Protein AF-A0A936B8Z2-F1 (afdb_monomer_lite)

Structure (mmCIF, N/CA/C/O backbone):
data_AF-A0A936B8Z2-F1
#
_entry.id   AF-A0A936B8Z2-F1
#
loop_
_atom_site.group_PDB
_atom_site.id
_atom_site.type_symbol
_atom_site.label_atom_id
_atom_site.label_alt_id
_a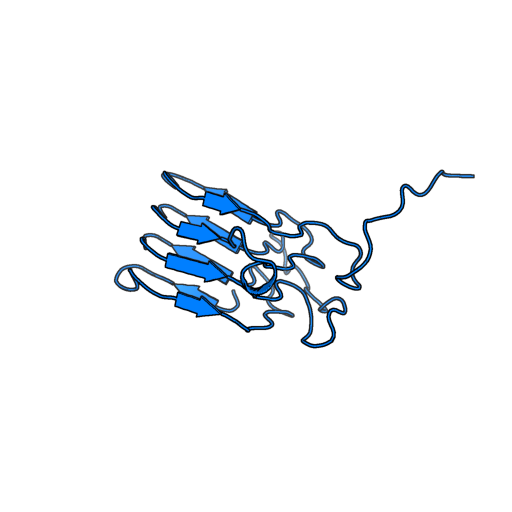tom_site.label_comp_id
_atom_site.label_asym_id
_atom_site.label_entity_id
_atom_site.label_seq_id
_atom_site.pdbx_PDB_ins_code
_atom_site.Cartn_x
_atom_site.Cartn_y
_atom_site.Cartn_z
_atom_site.occupancy
_atom_site.B_iso_or_equiv
_atom_site.auth_seq_id
_atom_site.auth_comp_id
_atom_site.auth_asym_id
_atom_site.auth_atom_id
_atom_site.pdbx_PDB_model_num
ATOM 1 N N . MET A 1 1 ? -1.654 1.719 -12.607 1.00 78.62 1 MET A N 1
ATOM 2 C CA . MET A 1 1 ? -1.821 1.427 -11.169 1.00 78.62 1 MET A CA 1
ATOM 3 C C . MET A 1 1 ? -2.762 0.234 -11.057 1.00 78.62 1 MET A C 1
ATOM 5 O O . MET A 1 1 ? -3.452 -0.016 -12.038 1.00 78.62 1 MET A O 1
ATOM 9 N N . GLY A 1 2 ? -2.755 -0.499 -9.945 1.00 89.44 2 GLY A N 1
ATOM 10 C CA . GLY A 1 2 ? -3.730 -1.553 -9.658 1.00 89.44 2 GLY A CA 1
ATOM 11 C C . GLY A 1 2 ? -5.001 -0.976 -9.065 1.00 89.44 2 GLY A C 1
ATOM 12 O O . GLY A 1 2 ? -5.883 -0.544 -9.801 1.00 89.44 2 GLY A O 1
ATOM 13 N N . LEU A 1 3 ? -5.060 -0.907 -7.736 1.00 93.94 3 LEU A N 1
ATOM 14 C CA . LEU A 1 3 ? -6.169 -0.292 -7.014 1.00 93.94 3 LEU A CA 1
ATOM 15 C C . LEU A 1 3 ? -5.830 1.159 -6.636 1.00 93.94 3 LEU A C 1
ATOM 17 O O . LEU A 1 3 ? -4.796 1.432 -6.022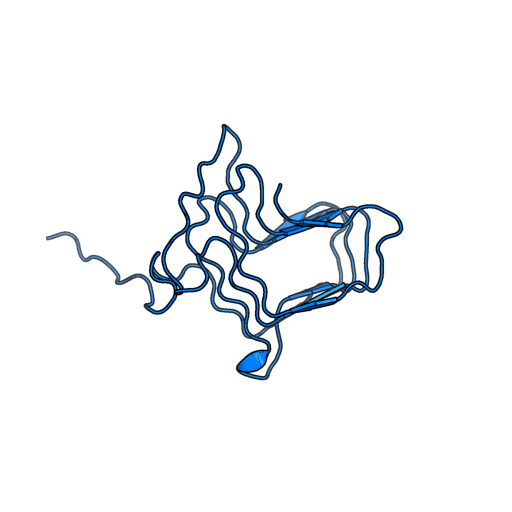 1.00 93.94 3 LEU A O 1
ATOM 21 N N . HIS A 1 4 ? -6.688 2.098 -7.035 1.00 94.50 4 HIS A N 1
ATOM 22 C CA . HIS A 1 4 ? -6.449 3.534 -6.900 1.00 94.50 4 HIS A CA 1
ATOM 23 C C . HIS A 1 4 ? -7.603 4.233 -6.179 1.00 94.50 4 HIS A C 1
ATOM 25 O O . HIS A 1 4 ? -8.724 4.269 -6.679 1.00 94.50 4 HIS A O 1
ATOM 31 N N . PHE A 1 5 ? -7.293 4.806 -5.020 1.00 96.75 5 PHE A N 1
ATOM 32 C CA . PHE A 1 5 ? -8.174 5.642 -4.217 1.00 96.75 5 PHE A CA 1
ATOM 33 C C . PHE A 1 5 ? -7.868 7.107 -4.530 1.00 96.75 5 PHE A C 1
ATOM 35 O O . PHE A 1 5 ? -6.761 7.578 -4.276 1.00 96.75 5 PHE A O 1
ATOM 42 N N . ALA A 1 6 ? -8.830 7.796 -5.141 1.00 96.19 6 ALA A N 1
ATOM 43 C CA . ALA A 1 6 ? -8.749 9.218 -5.473 1.00 96.19 6 ALA A CA 1
ATOM 44 C C . ALA A 1 6 ? -9.564 10.064 -4.479 1.00 96.19 6 ALA A C 1
ATOM 46 O O . ALA A 1 6 ? -10.222 9.528 -3.581 1.00 96.19 6 ALA A O 1
ATOM 47 N N . SER A 1 7 ? -9.564 11.386 -4.660 1.00 96.25 7 SER A N 1
ATOM 48 C CA . SER A 1 7 ? -10.394 12.301 -3.868 1.00 96.25 7 SER A CA 1
ATOM 49 C C . SER A 1 7 ? -11.847 11.812 -3.750 1.00 96.25 7 SER A C 1
ATOM 51 O O . SER A 1 7 ? -12.434 11.314 -4.710 1.00 96.25 7 SER A O 1
ATOM 53 N N . GLY A 1 8 ? -12.410 11.916 -2.543 1.00 95.25 8 GLY A N 1
ATOM 54 C CA . GLY A 1 8 ? -13.760 11.438 -2.223 1.00 95.25 8 GLY A CA 1
ATOM 55 C C . GLY A 1 8 ? -13.855 9.964 -1.809 1.00 95.25 8 GLY A C 1
ATOM 56 O O . GLY A 1 8 ? -14.920 9.538 -1.381 1.00 95.25 8 GLY A O 1
ATOM 57 N N . SER A 1 9 ? -12.763 9.192 -1.854 1.00 97.50 9 SER A N 1
ATOM 58 C CA . SER A 1 9 ? -12.764 7.764 -1.476 1.00 97.50 9 SER A CA 1
ATOM 59 C C . SER A 1 9 ? -12.386 7.471 -0.011 1.00 97.50 9 SER A C 1
ATOM 61 O O . SER A 1 9 ? -12.104 6.324 0.349 1.00 97.50 9 SER A O 1
ATOM 63 N N . ASN A 1 10 ? -12.374 8.502 0.840 1.00 97.75 10 ASN A N 1
ATOM 64 C CA . ASN A 1 10 ? -11.975 8.434 2.251 1.00 97.75 10 ASN A CA 1
ATOM 65 C C . ASN A 1 10 ? -12.677 7.304 3.023 1.00 97.75 10 ASN A C 1
ATOM 67 O O . ASN A 1 10 ? -13.829 6.979 2.750 1.00 97.75 10 ASN A O 1
ATOM 71 N N . GLY A 1 11 ? -12.011 6.741 4.033 1.00 97.56 11 GLY A N 1
ATOM 72 C CA . GLY A 1 11 ? -12.626 5.711 4.886 1.00 97.56 11 GLY A CA 1
ATOM 73 C C . GLY A 1 11 ? -12.624 4.299 4.290 1.00 97.56 11 GLY A C 1
ATOM 74 O O . GLY A 1 11 ? -13.198 3.386 4.880 1.00 97.56 11 GLY A O 1
ATOM 75 N N . SER A 1 12 ? -11.997 4.093 3.127 1.00 97.88 12 SER A N 1
ATOM 76 C CA . SER A 1 12 ? -11.964 2.772 2.485 1.00 97.88 12 SER A CA 1
ATOM 77 C C . SER A 1 12 ? -11.080 1.769 3.235 1.00 97.88 12 SER A C 1
ATOM 79 O O . SER A 1 12 ? -9.987 2.106 3.699 1.00 97.88 12 SER A O 1
ATOM 81 N N . VAL A 1 13 ? -11.521 0.510 3.274 1.00 97.56 13 VAL A N 1
ATOM 82 C CA . VAL A 1 13 ? -10.802 -0.614 3.888 1.00 97.56 13 VAL A CA 1
ATOM 83 C C . VAL A 1 13 ? -10.479 -1.661 2.827 1.00 97.56 13 VAL A C 1
ATOM 85 O O . VAL A 1 13 ? -11.364 -2.125 2.115 1.00 97.56 13 VAL A O 1
ATOM 88 N N . VAL A 1 14 ? -9.210 -2.057 2.746 1.00 97.25 14 VAL A N 1
ATOM 89 C CA . VAL A 1 14 ? -8.714 -3.085 1.828 1.00 97.25 14 VAL A CA 1
ATOM 90 C C . VAL A 1 14 ? -8.070 -4.202 2.632 1.00 97.25 14 VAL A C 1
ATOM 92 O O . VAL A 1 14 ? -7.082 -3.973 3.340 1.00 97.25 14 VAL A O 1
ATOM 95 N N . ARG A 1 15 ? -8.626 -5.411 2.510 1.00 96.25 15 ARG A N 1
ATOM 96 C CA . ARG A 1 15 ? -8.103 -6.616 3.154 1.00 96.25 15 ARG A CA 1
ATOM 97 C C . ARG A 1 15 ? -8.166 -7.838 2.255 1.00 96.25 15 ARG A C 1
ATOM 99 O O . ARG A 1 15 ? -9.098 -7.972 1.467 1.00 96.25 15 ARG A O 1
ATOM 106 N N . GLY A 1 16 ? -7.206 -8.745 2.434 1.00 93.06 16 GLY A N 1
ATOM 107 C CA . GLY A 1 16 ? -7.210 -10.072 1.817 1.00 93.06 16 GLY A CA 1
ATOM 108 C C . GLY A 1 16 ? -6.992 -10.080 0.304 1.00 93.06 16 GLY A C 1
ATOM 109 O O . GLY A 1 16 ? -7.270 -11.092 -0.335 1.00 93.06 16 GLY A O 1
ATOM 110 N N . LEU A 1 17 ? -6.526 -8.978 -0.290 1.00 93.62 17 LEU A N 1
ATOM 111 C CA . LEU A 1 17 ? -6.285 -8.907 -1.730 1.00 93.62 17 LEU A CA 1
ATOM 112 C C . LEU A 1 17 ? -4.841 -9.266 -2.077 1.00 93.62 17 LEU A C 1
ATOM 114 O O . LEU A 1 17 ? -3.908 -8.909 -1.358 1.00 93.62 17 LEU A O 1
ATOM 118 N N . ALA A 1 18 ? -4.662 -9.901 -3.235 1.00 91.38 18 ALA A N 1
ATOM 119 C CA . ALA A 1 18 ? -3.370 -10.042 -3.893 1.00 91.38 18 ALA A CA 1
ATOM 120 C C . ALA A 1 18 ? -3.319 -9.122 -5.119 1.00 91.38 18 ALA A C 1
ATOM 122 O O . ALA A 1 18 ? -4.051 -9.319 -6.089 1.00 91.38 18 ALA A O 1
ATOM 123 N N . LEU A 1 19 ? -2.472 -8.097 -5.063 1.00 91.06 19 LEU A N 1
ATOM 124 C CA . LEU A 1 19 ? -2.299 -7.094 -6.108 1.00 91.06 19 LEU A CA 1
ATOM 125 C C . LEU A 1 19 ? -0.917 -7.264 -6.730 1.00 91.06 19 LEU A C 1
ATOM 127 O O . LEU A 1 19 ? 0.095 -6.968 -6.100 1.00 91.06 19 LEU A O 1
ATOM 131 N N . SER A 1 20 ? -0.874 -7.736 -7.969 1.00 88.38 20 SER A N 1
ATOM 132 C CA . SER A 1 20 ? 0.357 -7.922 -8.738 1.00 88.38 20 SER A CA 1
ATOM 133 C C . SER A 1 20 ? 0.133 -7.624 -10.219 1.00 88.38 20 SER A C 1
ATOM 135 O O . SER A 1 20 ? -0.998 -7.498 -10.681 1.00 88.38 20 SER A O 1
ATOM 137 N N . ASN A 1 21 ? 1.228 -7.536 -10.976 1.00 85.69 21 ASN A N 1
ATOM 138 C CA . ASN A 1 21 ? 1.263 -7.318 -12.426 1.00 85.69 21 ASN A CA 1
ATOM 139 C C . ASN A 1 21 ? 0.792 -5.928 -12.886 1.00 85.69 21 ASN A C 1
ATOM 141 O O . ASN A 1 21 ? 0.466 -5.730 -14.056 1.00 85.69 21 ASN A O 1
ATOM 145 N N . PHE A 1 22 ? 0.804 -4.932 -11.999 1.00 84.69 22 PHE A N 1
ATOM 146 C CA . PHE A 1 22 ? 0.545 -3.537 -12.362 1.00 84.69 22 PHE A CA 1
ATOM 147 C C . PHE A 1 22 ? 1.850 -2.786 -12.638 1.00 84.69 22 PHE A C 1
ATOM 149 O O . PHE A 1 22 ? 2.850 -3.055 -11.992 1.00 84.69 22 PHE A O 1
ATOM 156 N N . GLY A 1 23 ? 1.865 -1.836 -13.585 1.00 75.25 23 GLY A N 1
ATOM 157 C CA . GLY A 1 23 ? 3.121 -1.259 -14.105 1.00 75.25 23 GLY A CA 1
ATOM 158 C C . GLY A 1 23 ? 3.645 0.050 -13.489 1.00 75.25 23 GLY A C 1
ATOM 159 O O . GLY A 1 23 ? 4.754 0.452 -13.821 1.00 75.25 23 GLY A O 1
ATOM 160 N N . ARG A 1 24 ? 2.876 0.723 -12.619 1.00 72.62 24 ARG A N 1
ATOM 161 C CA . ARG A 1 24 ? 3.291 1.968 -11.912 1.00 72.62 24 ARG A CA 1
ATOM 162 C C . ARG A 1 24 ? 3.151 1.878 -10.386 1.00 72.62 24 ARG A C 1
ATOM 164 O O . ARG A 1 24 ? 3.893 2.518 -9.660 1.00 72.62 24 ARG A O 1
ATOM 171 N N . GLY A 1 25 ? 2.203 1.083 -9.900 1.00 81.25 25 GLY A N 1
ATOM 172 C CA . GLY A 1 25 ? 1.941 0.909 -8.476 1.00 81.25 25 GLY A CA 1
ATOM 173 C C . GLY A 1 25 ? 0.817 -0.093 -8.265 1.00 81.25 25 GLY A C 1
ATOM 174 O O . GLY A 1 25 ? -0.089 -0.161 -9.104 1.00 81.25 25 GLY A O 1
ATOM 175 N N . GLN A 1 26 ? 0.894 -0.888 -7.202 1.00 89.81 26 GLN A N 1
ATOM 176 C CA . GLN A 1 26 ? -0.075 -1.956 -6.936 1.00 89.81 26 GLN A CA 1
ATOM 177 C C . GLN A 1 26 ? -1.316 -1.399 -6.223 1.00 89.81 26 GLN A C 1
ATOM 179 O O . GLN A 1 26 ? -2.440 -1.644 -6.659 1.00 89.81 26 GLN A O 1
ATOM 184 N N . LEU A 1 27 ? -1.100 -0.578 -5.191 1.00 94.62 27 LEU A N 1
ATOM 185 C CA . LEU A 1 27 ? -2.129 0.077 -4.382 1.00 94.62 27 LEU A CA 1
ATOM 186 C C . LEU A 1 27 ? -1.776 1.557 -4.184 1.00 94.62 27 LEU A C 1
ATOM 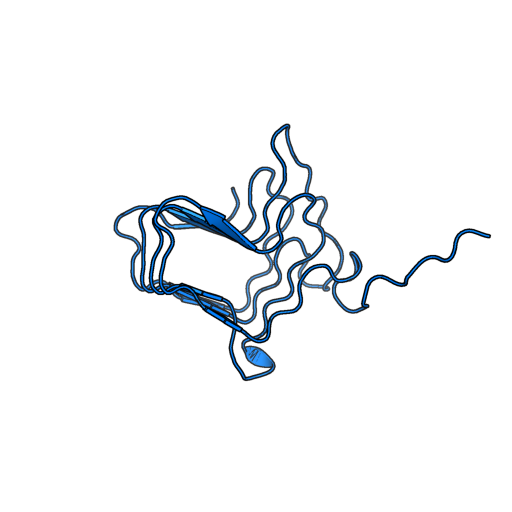188 O O . LEU A 1 27 ? -0.612 1.889 -3.961 1.00 94.62 27 LEU A O 1
ATOM 192 N N . SER A 1 28 ? -2.750 2.463 -4.262 1.00 95.06 28 SER A N 1
ATOM 193 C CA . SER A 1 28 ? -2.483 3.893 -4.054 1.00 95.06 28 SER A CA 1
ATOM 194 C C . SER A 1 28 ? -3.640 4.654 -3.423 1.00 95.06 28 SER A C 1
ATOM 196 O O . SER A 1 28 ? -4.788 4.378 -3.756 1.00 95.06 28 SER A O 1
ATOM 198 N N . ALA A 1 29 ? -3.308 5.637 -2.585 1.00 97.00 29 ALA A N 1
ATOM 199 C CA . ALA A 1 29 ? -4.211 6.665 -2.075 1.00 97.00 29 ALA A CA 1
ATOM 200 C C . ALA A 1 29 ? -3.680 8.049 -2.463 1.00 97.00 29 ALA A C 1
ATOM 202 O O . ALA A 1 29 ? -2.518 8.372 -2.201 1.00 97.00 29 ALA A O 1
ATOM 203 N N . VAL A 1 30 ? -4.517 8.837 -3.132 1.00 96.50 30 VAL A N 1
ATOM 204 C CA . VAL A 1 30 ? -4.169 10.130 -3.721 1.00 96.50 30 VAL A CA 1
ATOM 205 C C . VAL A 1 30 ? -5.231 11.145 -3.327 1.00 96.50 30 VAL A C 1
ATOM 207 O O . VAL A 1 30 ? -6.379 11.042 -3.757 1.00 96.50 30 VAL A O 1
ATOM 210 N N . GLN A 1 31 ? -4.833 12.130 -2.517 1.00 97.44 31 GLN A N 1
ATOM 211 C CA . GLN A 1 31 ? -5.732 13.145 -1.952 1.00 97.44 31 GLN A CA 1
ATOM 212 C C . GLN A 1 31 ? -6.940 12.521 -1.230 1.00 97.44 31 GLN A C 1
ATOM 214 O O . GLN A 1 31 ? -8.061 13.033 -1.285 1.00 97.44 31 GLN A O 1
ATOM 219 N N . SER A 1 32 ? -6.704 11.379 -0.583 1.00 97.81 32 SER A N 1
ATOM 220 C CA . SER A 1 32 ? -7.703 10.599 0.135 1.00 97.81 32 SER A CA 1
ATOM 221 C C . SER A 1 32 ? -7.111 10.050 1.433 1.00 97.81 32 SER A C 1
ATOM 223 O O . SER A 1 32 ? -5.931 9.702 1.501 1.00 97.81 32 SER A O 1
ATOM 225 N N . SER A 1 33 ? -7.926 10.007 2.481 1.00 97.31 33 SER A N 1
ATOM 226 C CA . SER A 1 33 ? -7.477 9.829 3.863 1.00 97.31 33 SER A CA 1
ATOM 227 C C . SER A 1 33 ? -8.330 8.816 4.627 1.00 97.31 33 SER A C 1
ATOM 229 O O . SER A 1 33 ? -9.415 8.422 4.193 1.00 97.31 33 SER A O 1
ATOM 231 N N . ASN A 1 34 ? -7.862 8.435 5.817 1.00 98.19 34 ASN A N 1
ATOM 232 C CA . ASN A 1 34 ? -8.547 7.519 6.738 1.00 98.19 34 ASN A CA 1
ATOM 233 C C . ASN A 1 34 ? -8.737 6.111 6.150 1.00 98.19 34 ASN A C 1
ATOM 235 O O . ASN A 1 34 ? -9.794 5.500 6.297 1.00 98.19 34 ASN A O 1
ATOM 239 N N . HIS A 1 35 ? -7.730 5.609 5.438 1.00 98.25 35 HIS A N 1
ATOM 240 C CA . HIS A 1 35 ? -7.772 4.279 4.837 1.00 98.25 35 HIS A CA 1
ATOM 241 C C . HIS A 1 35 ? -7.145 3.220 5.741 1.00 98.25 35 HIS A C 1
ATOM 243 O O . HIS A 1 35 ? -6.201 3.497 6.480 1.00 98.25 35 HIS A O 1
ATOM 249 N N . ILE A 1 36 ? -7.612 1.978 5.614 1.00 98.25 36 ILE A N 1
ATOM 250 C CA . ILE A 1 36 ? -6.966 0.814 6.231 1.00 98.25 36 ILE A CA 1
ATOM 251 C C . ILE A 1 36 ? -6.587 -0.173 5.135 1.00 98.25 36 ILE A C 1
ATOM 253 O O . ILE A 1 36 ? -7.456 -0.739 4.477 1.00 98.25 36 ILE A O 1
ATOM 257 N N . PHE A 1 37 ? -5.293 -0.413 4.970 1.00 98.06 37 PHE A N 1
ATOM 258 C CA . PHE A 1 37 ? -4.731 -1.407 4.064 1.00 98.06 37 PHE A CA 1
ATOM 259 C C . PHE A 1 37 ? -4.061 -2.494 4.908 1.00 98.06 37 PHE A C 1
ATOM 261 O O . PHE A 1 37 ? -2.946 -2.301 5.384 1.00 98.06 37 PHE A O 1
ATOM 268 N N . ALA A 1 38 ? -4.728 -3.624 5.140 1.00 97.75 38 ALA A N 1
ATOM 269 C CA . ALA A 1 38 ? -4.251 -4.665 6.058 1.00 97.75 38 ALA A CA 1
ATOM 270 C C . ALA A 1 38 ? -4.430 -6.075 5.482 1.00 97.75 38 ALA A C 1
ATOM 272 O O . ALA A 1 38 ? -5.424 -6.348 4.826 1.00 97.75 38 ALA A O 1
ATOM 273 N N . GLY A 1 39 ? -3.498 -6.988 5.746 1.00 95.56 39 GLY A N 1
ATOM 274 C CA . GLY A 1 39 ? -3.623 -8.390 5.333 1.00 95.56 39 GLY A CA 1
ATOM 275 C C . GLY A 1 39 ? -3.618 -8.600 3.815 1.00 95.56 39 GLY A C 1
ATOM 276 O O . GLY A 1 39 ? -4.331 -9.468 3.317 1.00 95.56 39 GLY A O 1
ATOM 277 N N . ASN A 1 40 ? -2.890 -7.769 3.063 1.00 94.94 40 ASN A N 1
ATOM 278 C CA . ASN A 1 40 ? -2.804 -7.852 1.604 1.00 94.94 40 ASN A CA 1
ATOM 279 C C . ASN A 1 40 ? -1.430 -8.344 1.132 1.00 94.94 40 ASN A C 1
ATOM 281 O O . ASN A 1 40 ? -0.402 -8.092 1.762 1.00 94.94 40 ASN A O 1
ATOM 285 N N . TYR A 1 41 ? -1.416 -8.970 -0.040 1.00 92.50 41 TYR A N 1
ATOM 286 C CA . TYR A 1 41 ? -0.221 -9.339 -0.789 1.00 92.50 41 TYR A CA 1
ATOM 287 C C . TYR A 1 41 ? 0.003 -8.309 -1.895 1.00 92.50 41 TYR A C 1
ATOM 289 O O . TYR A 1 41 ? -0.815 -8.159 -2.799 1.00 92.50 41 TYR A O 1
ATOM 297 N N . ILE A 1 42 ? 1.101 -7.565 -1.819 1.00 92.06 42 ILE A N 1
ATOM 298 C CA . ILE A 1 42 ? 1.395 -6.431 -2.693 1.00 92.06 42 ILE A CA 1
ATOM 299 C C . ILE A 1 42 ? 2.651 -6.740 -3.506 1.00 92.06 42 ILE A C 1
ATOM 301 O O . ILE A 1 42 ? 3.720 -6.980 -2.950 1.00 92.06 42 ILE A O 1
ATOM 305 N N . GLY A 1 43 ? 2.505 -6.739 -4.829 1.00 88.62 43 GLY A N 1
ATOM 306 C CA . GLY A 1 43 ? 3.508 -7.198 -5.790 1.00 88.62 43 GLY A CA 1
ATOM 307 C C . GLY A 1 43 ? 3.666 -8.725 -5.830 1.00 88.62 43 GLY A C 1
ATOM 308 O O . GLY A 1 43 ? 4.552 -9.245 -6.509 1.00 88.62 43 GLY A O 1
ATOM 309 N N . LEU A 1 44 ? 2.772 -9.458 -5.169 1.00 85.12 44 LEU A N 1
ATOM 310 C CA . LEU A 1 44 ? 2.780 -10.914 -5.096 1.00 85.12 44 LEU A CA 1
ATOM 311 C C . LEU A 1 44 ? 1.479 -11.501 -5.653 1.00 85.12 44 LEU A C 1
ATOM 313 O O . LEU A 1 44 ? 0.423 -10.861 -5.662 1.00 85.12 44 LEU A O 1
ATOM 317 N N . ARG A 1 45 ? 1.570 -12.731 -6.145 1.00 81.44 45 ARG A N 1
ATOM 318 C CA . ARG A 1 45 ? 0.433 -13.579 -6.506 1.00 81.44 45 ARG A CA 1
ATOM 319 C C . ARG A 1 45 ? -0.195 -14.165 -5.225 1.00 81.44 45 ARG A C 1
ATOM 321 O O . ARG A 1 45 ? 0.434 -14.115 -4.168 1.00 81.44 45 ARG A O 1
ATOM 328 N N . PRO A 1 46 ? -1.423 -14.720 -5.285 1.00 79.00 46 PRO A N 1
ATOM 329 C CA . PRO A 1 46 ? -2.093 -15.295 -4.109 1.00 79.00 46 PRO A CA 1
ATOM 330 C C . PRO A 1 46 ? -1.327 -16.432 -3.415 1.00 79.00 46 PRO A C 1
ATOM 332 O O . PRO A 1 46 ? -1.531 -16.671 -2.232 1.00 79.00 46 PRO A O 1
ATOM 335 N N . ASP A 1 47 ? -0.446 -17.123 -4.138 1.00 77.38 47 ASP A N 1
ATOM 336 C CA . ASP A 1 47 ? 0.453 -18.160 -3.615 1.00 77.38 47 ASP A CA 1
ATOM 337 C C . ASP A 1 47 ? 1.702 -17.585 -2.913 1.00 77.38 47 ASP A C 1
ATOM 339 O O . ASP A 1 47 ? 2.572 -18.334 -2.474 1.00 77.38 47 ASP A O 1
ATOM 343 N N . GLY A 1 48 ? 1.808 -16.256 -2.809 1.00 68.62 48 GLY A N 1
ATOM 344 C CA . GLY A 1 48 ? 2.954 -15.553 -2.242 1.00 68.62 48 GLY A CA 1
ATOM 345 C C . GLY A 1 48 ? 4.129 -15.399 -3.206 1.00 68.62 48 GLY A C 1
ATOM 346 O O . GLY A 1 48 ? 5.079 -14.695 -2.874 1.00 68.62 48 GLY A O 1
ATOM 347 N N . LEU A 1 49 ? 4.077 -15.983 -4.408 1.00 73.00 49 LEU A N 1
ATOM 348 C CA . LEU A 1 49 ? 5.155 -15.878 -5.386 1.00 73.00 49 LEU A CA 1
ATOM 349 C C . LEU A 1 49 ? 5.154 -14.526 -6.096 1.00 73.00 49 LEU A C 1
ATOM 351 O O . LEU A 1 49 ? 4.134 -13.848 -6.233 1.00 73.00 49 LEU A O 1
ATOM 355 N N . GLY A 1 50 ? 6.329 -14.141 -6.585 1.00 68.88 50 GLY A N 1
ATOM 356 C CA . GLY A 1 50 ? 6.555 -12.855 -7.223 1.00 68.88 50 GLY A CA 1
ATOM 357 C C . GLY A 1 50 ? 5.629 -12.673 -8.415 1.00 68.88 50 GLY A C 1
ATOM 358 O O . GLY A 1 50 ? 5.571 -13.516 -9.313 1.00 68.88 50 GLY A O 1
ATOM 359 N N . GLY A 1 51 ? 4.907 -11.555 -8.433 1.00 66.56 51 GLY A N 1
ATOM 360 C CA . GLY A 1 51 ? 4.225 -11.109 -9.637 1.00 66.56 51 GLY A CA 1
ATOM 361 C C . GLY A 1 51 ? 5.234 -10.722 -10.716 1.00 66.56 51 GLY A C 1
ATOM 362 O O . GLY A 1 51 ? 6.328 -10.239 -10.425 1.00 66.56 51 GLY A O 1
ATOM 363 N N . SER A 1 52 ? 4.844 -10.858 -11.978 1.00 68.38 52 SER A N 1
ATOM 364 C CA . SER A 1 52 ? 5.533 -10.236 -13.106 1.00 68.38 52 SER A CA 1
ATOM 365 C C . SER A 1 52 ? 5.255 -8.722 -13.123 1.00 68.38 52 SER A C 1
ATOM 367 O O . SER A 1 52 ? 4.550 -8.185 -13.978 1.00 68.38 52 SER A O 1
ATOM 369 N N . ASN A 1 53 ? 5.757 -8.019 -12.105 1.00 65.50 53 ASN A N 1
ATOM 370 C CA . ASN A 1 53 ? 5.568 -6.582 -11.923 1.00 65.50 53 ASN A CA 1
ATOM 371 C C . ASN A 1 53 ? 6.526 -5.818 -12.846 1.00 65.50 53 ASN A C 1
ATOM 373 O O . ASN A 1 53 ? 7.612 -5.399 -12.449 1.00 65.50 53 ASN A O 1
ATOM 377 N N . PHE A 1 54 ? 6.143 -5.650 -14.109 1.00 60.31 54 PHE A N 1
ATOM 378 C CA . PHE A 1 54 ? 6.950 -4.909 -15.075 1.00 60.31 54 PHE A CA 1
ATOM 379 C C . PHE A 1 54 ? 6.801 -3.399 -14.863 1.00 60.31 54 PHE A C 1
ATOM 381 O O . PHE A 1 54 ? 5.750 -2.828 -15.157 1.00 60.31 54 PHE A O 1
ATOM 388 N N . ALA A 1 55 ? 7.855 -2.723 -14.402 1.00 57.94 55 ALA A N 1
ATOM 389 C CA . ALA A 1 55 ? 7.883 -1.263 -14.408 1.00 57.94 55 ALA A CA 1
ATOM 390 C C . ALA A 1 55 ? 8.009 -0.755 -15.851 1.00 57.94 55 ALA A C 1
ATOM 392 O O . ALA A 1 55 ? 9.069 -0.855 -16.468 1.00 57.94 55 ALA A O 1
ATOM 393 N N . ARG A 1 56 ? 6.939 -0.169 -16.395 1.00 55.72 56 ARG A N 1
ATOM 394 C CA . ARG A 1 56 ? 7.014 0.577 -17.658 1.00 55.72 56 ARG A CA 1
ATOM 395 C C . ARG A 1 56 ? 7.517 1.993 -17.360 1.00 55.72 56 ARG A C 1
ATOM 397 O O . ARG A 1 56 ? 6.723 2.917 -17.242 1.00 55.72 56 ARG A O 1
ATOM 404 N N . GLY A 1 57 ? 8.833 2.131 -17.189 1.00 52.78 57 GLY A N 1
ATOM 405 C CA . GLY A 1 57 ? 9.535 3.421 -17.268 1.00 52.78 57 GLY A CA 1
ATOM 406 C C . GLY A 1 57 ? 9.396 4.394 -16.088 1.00 52.78 57 GLY A C 1
ATOM 407 O O . GLY A 1 57 ? 9.539 5.590 -16.302 1.00 52.78 57 GLY A O 1
ATOM 408 N N . GLY A 1 58 ? 9.131 3.938 -14.858 1.00 56.91 58 GLY A N 1
ATOM 409 C CA . GLY A 1 58 ? 9.015 4.865 -13.715 1.00 56.91 58 GLY A CA 1
ATOM 410 C C . GLY A 1 58 ? 9.081 4.243 -12.321 1.00 56.91 58 GLY A C 1
ATOM 411 O O . GLY A 1 58 ? 8.624 4.864 -11.369 1.00 56.91 58 GLY A O 1
ATOM 412 N N . GLY A 1 59 ? 9.608 3.021 -12.202 1.00 71.31 59 GLY A N 1
ATOM 413 C CA . GLY A 1 59 ? 9.577 2.266 -10.950 1.00 71.31 59 GLY A CA 1
ATOM 414 C C . GLY A 1 59 ? 8.178 1.736 -10.608 1.00 71.31 59 GLY A C 1
ATOM 415 O O . GLY A 1 59 ? 7.147 2.325 -10.925 1.00 71.31 59 GLY A O 1
ATOM 416 N N . ASN A 1 60 ? 8.136 0.561 -10.000 1.00 84.00 60 ASN A N 1
ATOM 417 C CA . ASN A 1 60 ? 6.935 -0.072 -9.493 1.00 84.00 60 ASN A CA 1
ATOM 418 C C . ASN A 1 60 ? 6.921 0.061 -7.976 1.00 84.00 60 ASN A C 1
ATOM 420 O O . ASN A 1 60 ? 7.807 -0.474 -7.314 1.00 84.00 60 ASN A O 1
ATOM 424 N N . VAL A 1 61 ? 5.926 0.768 -7.450 1.00 89.69 61 VAL A N 1
ATOM 425 C CA . VAL A 1 61 ? 5.751 0.980 -6.009 1.00 89.69 61 VAL A CA 1
ATOM 426 C C . VAL A 1 61 ? 4.731 -0.015 -5.465 1.00 89.69 61 VAL A C 1
ATOM 428 O O . VAL A 1 61 ? 3.728 -0.307 -6.121 1.00 89.69 61 VAL A O 1
ATOM 431 N N . GLY A 1 62 ? 4.944 -0.527 -4.255 1.00 92.62 62 GLY A N 1
ATOM 432 C CA . GLY A 1 62 ? 3.946 -1.369 -3.595 1.00 92.62 62 GLY A CA 1
ATOM 433 C C . GLY A 1 62 ? 2.697 -0.570 -3.233 1.00 92.62 62 GLY A C 1
ATOM 434 O O . GLY A 1 62 ? 1.652 -0.708 -3.875 1.00 92.62 62 GLY A O 1
ATOM 435 N N . ILE A 1 63 ? 2.821 0.284 -2.221 1.00 95.38 63 ILE A N 1
ATOM 436 C CA . ILE A 1 63 ? 1.755 1.168 -1.747 1.00 95.38 63 ILE A CA 1
ATOM 437 C C . ILE A 1 63 ? 2.216 2.617 -1.873 1.00 95.38 63 ILE A C 1
ATOM 439 O O . ILE A 1 63 ? 3.216 2.992 -1.269 1.00 95.38 63 ILE A O 1
ATOM 443 N N . ARG A 1 64 ? 1.487 3.434 -2.635 1.00 95.19 64 ARG A N 1
ATOM 444 C CA . ARG A 1 64 ? 1.796 4.857 -2.835 1.00 95.19 64 ARG A CA 1
ATOM 445 C C . ARG A 1 64 ? 0.788 5.751 -2.116 1.00 95.19 64 ARG A C 1
ATOM 447 O O . ARG A 1 64 ? -0.410 5.638 -2.370 1.00 95.19 64 ARG A O 1
ATOM 454 N N . LEU A 1 65 ? 1.269 6.656 -1.273 1.00 97.06 65 LEU A N 1
ATOM 455 C CA . LEU A 1 65 ? 0.479 7.662 -0.563 1.00 97.06 65 LEU A CA 1
ATOM 456 C C . LEU A 1 65 ? 0.895 9.059 -1.044 1.00 97.06 65 LEU A C 1
ATOM 458 O O . LEU A 1 65 ? 2.047 9.433 -0.860 1.00 97.06 65 LEU A O 1
ATOM 462 N N . TYR A 1 66 ? -0.023 9.821 -1.640 1.00 96.50 66 TYR A N 1
ATOM 463 C CA . TYR A 1 66 ? 0.229 11.177 -2.156 1.00 96.50 66 TYR A CA 1
ATOM 464 C C . TYR A 1 66 ? -0.843 12.135 -1.633 1.00 96.50 66 TYR A C 1
ATOM 466 O O . TYR A 1 66 ? -2.024 11.932 -1.920 1.00 96.50 66 TYR A O 1
ATOM 474 N N . TYR A 1 67 ? -0.472 13.140 -0.831 1.00 97.69 67 TYR A N 1
ATOM 475 C CA . TYR A 1 67 ? -1.420 13.963 -0.054 1.00 97.69 67 TYR A CA 1
ATOM 476 C C . TYR A 1 67 ? -2.460 13.125 0.720 1.00 97.69 67 TYR A C 1
ATOM 478 O O . TYR A 1 67 ? -3.610 13.528 0.887 1.00 97.69 67 TYR A O 1
ATOM 486 N N . ALA A 1 68 ? -2.068 11.927 1.160 1.00 97.69 68 ALA A N 1
ATOM 487 C CA . ALA A 1 68 ? -2.931 10.991 1.872 1.00 97.69 68 ALA A CA 1
ATOM 488 C C . ALA A 1 68 ? -2.591 10.988 3.363 1.00 97.69 68 ALA A C 1
ATOM 490 O O . ALA A 1 68 ? -1.417 10.904 3.738 1.00 97.69 68 ALA A O 1
ATOM 491 N N . GLN A 1 69 ? -3.612 11.074 4.212 1.00 98.00 69 GLN A N 1
ATOM 492 C CA . GLN A 1 69 ? -3.430 11.197 5.658 1.00 98.00 69 GLN A CA 1
ATOM 493 C C . GLN A 1 69 ? -4.178 10.115 6.430 1.00 98.00 69 GLN A C 1
ATOM 495 O O . GLN A 1 69 ? -5.196 9.595 5.966 1.00 98.00 69 GLN A O 1
ATOM 500 N N . ASN A 1 70 ? -3.700 9.799 7.636 1.00 98.25 70 ASN A N 1
ATOM 501 C CA . ASN A 1 70 ? -4.318 8.810 8.527 1.00 98.25 70 ASN A CA 1
ATOM 502 C C . ASN A 1 70 ? -4.535 7.444 7.851 1.00 98.25 70 ASN A C 1
ATOM 504 O O . ASN A 1 70 ? -5.569 6.800 8.034 1.00 98.25 70 ASN A O 1
ATOM 508 N N . VAL A 1 71 ? -3.588 7.013 7.019 1.00 98.44 71 VAL A N 1
ATOM 509 C CA . VAL A 1 71 ? -3.617 5.692 6.393 1.00 98.44 71 VAL A CA 1
ATOM 510 C C . VAL A 1 71 ? -2.884 4.697 7.281 1.00 98.44 71 VAL A C 1
ATOM 512 O O . VAL A 1 71 ? -1.700 4.865 7.580 1.00 98.44 71 VAL A O 1
ATOM 515 N N . ILE A 1 72 ? -3.580 3.635 7.680 1.00 98.44 72 ILE A N 1
ATOM 516 C CA . ILE A 1 72 ? -2.992 2.502 8.395 1.00 98.44 72 ILE A CA 1
ATOM 517 C C . ILE A 1 72 ? -2.649 1.424 7.373 1.00 98.44 72 ILE A C 1
ATOM 519 O O . ILE A 1 72 ? -3.526 0.832 6.749 1.00 98.44 72 ILE A O 1
ATOM 523 N N . ILE A 1 73 ? -1.359 1.157 7.220 1.00 98.31 73 ILE A N 1
ATOM 524 C CA . ILE A 1 73 ? -0.816 0.063 6.429 1.00 98.31 73 ILE A CA 1
ATOM 525 C C . ILE A 1 73 ? -0.366 -1.012 7.412 1.00 98.31 73 ILE A C 1
ATOM 527 O O . ILE A 1 73 ? 0.683 -0.895 8.047 1.00 98.31 73 ILE A O 1
ATOM 531 N N . GLY A 1 74 ? -1.155 -2.070 7.528 1.00 97.62 74 GLY A N 1
ATOM 532 C CA . GLY A 1 74 ? -0.882 -3.220 8.376 1.00 97.62 74 GLY A CA 1
ATOM 533 C C . GLY A 1 74 ? -1.590 -3.167 9.730 1.00 97.62 74 GLY A C 1
ATOM 534 O O . GLY A 1 74 ? -2.676 -2.602 9.852 1.00 97.62 74 GLY A O 1
ATOM 535 N N . GLY A 1 75 ? -0.977 -3.770 10.748 1.00 96.81 75 GLY A N 1
ATOM 536 C CA . GLY A 1 75 ? -1.505 -3.840 12.110 1.00 96.81 75 GLY A CA 1
ATOM 537 C C . GLY A 1 75 ? -0.617 -4.671 13.038 1.00 96.81 75 GLY A C 1
ATOM 538 O O . GLY A 1 75 ? 0.422 -5.191 12.632 1.00 96.81 75 GLY A O 1
ATOM 539 N N . THR A 1 76 ? -1.001 -4.768 14.310 1.00 95.31 76 THR A N 1
ATOM 540 C CA . THR A 1 76 ? -0.232 -5.496 15.338 1.00 95.31 76 THR A CA 1
ATOM 541 C C . THR A 1 76 ? -0.498 -6.998 15.333 1.00 95.31 76 THR A C 1
ATOM 543 O O . THR A 1 76 ? 0.301 -7.761 15.876 1.00 95.31 76 THR A O 1
ATOM 546 N N . THR A 1 77 ? -1.592 -7.442 14.713 1.00 95.31 77 THR A N 1
ATOM 547 C CA . THR A 1 77 ? -1.926 -8.864 14.617 1.00 95.31 77 THR A CA 1
ATOM 548 C C . THR A 1 77 ? -1.309 -9.491 13.361 1.00 95.31 77 THR A C 1
ATOM 550 O O . THR A 1 77 ? -1.157 -8.814 12.339 1.00 95.31 77 THR A O 1
ATOM 553 N N . PRO A 1 78 ? -0.969 -10.794 13.378 1.00 91.38 78 PRO A N 1
ATOM 554 C CA . PRO A 1 78 ? -0.462 -11.477 12.189 1.00 91.38 78 PRO A CA 1
ATOM 555 C C . PRO A 1 78 ? -1.398 -11.402 10.976 1.00 91.38 78 PRO A C 1
ATOM 557 O O . PRO A 1 78 ? -0.912 -11.347 9.853 1.00 91.38 78 PRO A O 1
ATOM 560 N N . THR A 1 79 ? -2.717 -11.361 11.186 1.00 92.69 79 THR A N 1
ATOM 561 C CA . THR A 1 79 ? -3.725 -11.269 10.115 1.00 92.69 79 THR A CA 1
ATOM 562 C C . THR A 1 79 ? -3.782 -9.900 9.447 1.00 92.69 79 THR A C 1
ATOM 564 O O . THR A 1 79 ? -4.258 -9.786 8.322 1.00 92.69 79 THR A O 1
ATOM 567 N N . ASP A 1 80 ? -3.282 -8.858 10.111 1.00 96.31 80 ASP A N 1
ATOM 568 C CA . ASP A 1 80 ? -3.264 -7.505 9.554 1.00 96.31 80 ASP A CA 1
ATOM 569 C C . ASP A 1 80 ? -2.013 -7.236 8.725 1.00 96.31 80 ASP A C 1
ATOM 571 O O . ASP A 1 80 ? -1.941 -6.240 8.008 1.00 96.31 80 ASP A O 1
ATOM 575 N N . ARG A 1 81 ? -1.022 -8.122 8.790 1.00 94.31 81 ARG A N 1
ATOM 576 C CA . ARG A 1 81 ? 0.258 -7.964 8.115 1.00 94.31 81 ARG A CA 1
ATOM 577 C C . ARG A 1 81 ? 0.089 -7.966 6.601 1.00 94.31 81 ARG A C 1
ATOM 579 O O . ARG A 1 81 ? -0.332 -8.963 6.024 1.00 94.31 81 ARG A O 1
ATOM 586 N N . ASN A 1 82 ? 0.506 -6.886 5.944 1.00 94.50 82 ASN A N 1
ATOM 587 C CA . ASN A 1 82 ? 0.720 -6.946 4.504 1.00 94.50 82 ASN A CA 1
ATOM 588 C C . ASN A 1 82 ? 2.078 -7.584 4.199 1.00 94.50 82 ASN A C 1
ATOM 590 O O . ASN A 1 82 ? 3.051 -7.402 4.940 1.00 94.50 82 ASN A O 1
ATOM 594 N N . VAL A 1 83 ? 2.146 -8.277 3.069 1.00 92.00 83 VAL A N 1
ATOM 595 C CA . VAL A 1 83 ? 3.385 -8.787 2.486 1.00 92.00 83 VAL A CA 1
ATOM 596 C C . VAL A 1 83 ? 3.651 -8.012 1.204 1.00 92.00 83 VAL A C 1
ATOM 598 O O . VAL A 1 83 ? 2.902 -8.126 0.239 1.00 92.00 83 VAL A O 1
ATOM 601 N N . ILE A 1 84 ? 4.706 -7.204 1.200 1.00 90.38 84 ILE A N 1
ATOM 602 C CA . ILE A 1 84 ? 5.068 -6.307 0.104 1.00 90.38 84 ILE A CA 1
ATOM 603 C C . ILE A 1 84 ? 6.414 -6.753 -0.468 1.00 90.38 84 ILE A C 1
ATOM 605 O O . ILE A 1 84 ? 7.464 -6.596 0.162 1.00 90.38 84 ILE A O 1
ATOM 609 N N . SER A 1 85 ? 6.390 -7.332 -1.663 1.00 86.88 85 SER A N 1
ATOM 610 C CA . SER A 1 85 ? 7.578 -7.864 -2.336 1.00 86.88 85 SER A CA 1
ATOM 611 C C . SER A 1 85 ? 7.392 -7.864 -3.854 1.00 86.88 85 SER A C 1
ATOM 613 O O . SER A 1 85 ? 6.319 -7.556 -4.358 1.00 86.88 85 SER A O 1
ATOM 615 N N . GLY A 1 86 ? 8.455 -8.147 -4.607 1.00 81.06 86 GLY A N 1
ATOM 616 C CA . GLY A 1 86 ? 8.412 -8.193 -6.071 1.00 81.06 86 GLY A CA 1
ATOM 617 C C . GLY A 1 86 ? 8.212 -6.833 -6.747 1.00 81.06 86 GLY A C 1
ATOM 618 O O . GLY A 1 86 ? 8.043 -6.782 -7.963 1.00 81.06 86 GLY A O 1
ATOM 619 N N . VAL A 1 87 ? 8.233 -5.737 -5.989 1.00 82.94 87 VAL A N 1
ATOM 620 C CA . VAL A 1 87 ? 8.238 -4.364 -6.507 1.00 82.94 87 VAL A CA 1
ATOM 621 C C . VAL A 1 87 ? 9.685 -3.893 -6.677 1.00 82.94 87 VAL A C 1
ATOM 623 O O . VAL A 1 87 ? 10.564 -4.320 -5.927 1.00 82.94 87 VAL A O 1
ATOM 626 N N . ASN A 1 88 ? 9.960 -3.067 -7.689 1.00 81.38 88 ASN A N 1
ATOM 627 C CA . ASN A 1 88 ? 11.330 -2.674 -8.056 1.00 81.38 88 ASN A CA 1
ATOM 628 C C . ASN A 1 88 ? 11.679 -1.216 -7.711 1.00 81.38 88 ASN A C 1
ATOM 630 O O . ASN A 1 88 ? 12.739 -0.741 -8.108 1.00 81.38 88 ASN A O 1
ATOM 634 N N . ASN A 1 89 ? 10.795 -0.531 -6.987 1.00 86.62 89 ASN A N 1
ATOM 635 C CA . ASN A 1 89 ? 11.055 0.741 -6.322 1.00 86.62 89 ASN A CA 1
ATOM 636 C C . ASN A 1 89 ? 10.718 0.595 -4.822 1.00 86.62 89 ASN A C 1
ATOM 638 O O . ASN A 1 89 ? 11.005 -0.446 -4.224 1.00 86.62 89 ASN A O 1
ATOM 642 N N . ASP A 1 90 ? 10.074 1.590 -4.213 1.00 89.94 90 ASP A N 1
ATOM 643 C CA . ASP A 1 90 ? 9.686 1.556 -2.807 1.00 89.94 90 ASP A CA 1
ATOM 644 C C . ASP A 1 90 ? 8.552 0.558 -2.525 1.00 89.94 90 ASP A C 1
ATOM 646 O O . 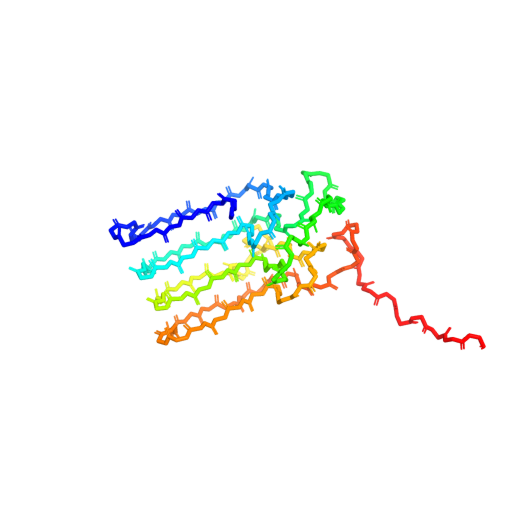ASP A 1 90 ? 7.555 0.465 -3.248 1.00 89.94 90 ASP A O 1
ATOM 650 N N . GLY A 1 91 ? 8.665 -0.169 -1.411 1.00 91.06 91 GLY A N 1
ATOM 651 C CA . GLY A 1 91 ? 7.572 -1.003 -0.904 1.00 91.06 91 GLY A CA 1
ATOM 652 C C . GLY A 1 91 ? 6.378 -0.160 -0.453 1.00 91.06 91 GLY A C 1
ATOM 653 O O . GLY A 1 91 ? 5.238 -0.427 -0.831 1.00 91.06 91 GLY A O 1
ATOM 654 N N . VAL A 1 92 ? 6.653 0.890 0.317 1.00 94.88 92 VAL A N 1
ATOM 655 C CA . VAL A 1 92 ? 5.682 1.917 0.696 1.00 94.88 92 VAL A CA 1
ATOM 656 C C . VAL A 1 92 ? 6.323 3.267 0.424 1.00 94.88 92 VAL A C 1
ATOM 658 O O . VAL A 1 92 ? 7.377 3.563 0.979 1.00 94.88 92 VAL A O 1
ATOM 661 N N . GLN A 1 93 ? 5.682 4.071 -0.414 1.00 94.75 93 GLN A N 1
ATOM 662 C CA . GLN A 1 93 ? 6.122 5.414 -0.757 1.00 94.75 93 GLN A CA 1
ATOM 663 C C . GLN A 1 93 ? 5.140 6.425 -0.173 1.00 94.75 93 GLN A C 1
ATOM 665 O O . GLN A 1 93 ? 3.931 6.315 -0.392 1.00 94.75 93 GLN A O 1
ATOM 670 N N . MET A 1 94 ? 5.656 7.397 0.574 1.00 95.38 94 MET A N 1
ATOM 671 C CA . MET A 1 94 ? 4.889 8.529 1.086 1.00 95.38 94 MET A CA 1
ATOM 672 C C . MET A 1 94 ? 5.433 9.803 0.456 1.00 95.38 94 MET A C 1
ATOM 674 O O . MET A 1 94 ? 6.621 10.089 0.563 1.00 95.38 94 MET A O 1
ATOM 678 N N . GLU A 1 95 ? 4.561 10.543 -0.207 1.00 94.38 95 GLU A N 1
ATOM 679 C CA . GLU A 1 95 ? 4.894 11.727 -0.990 1.00 94.38 95 GLU A CA 1
ATOM 680 C C . GLU A 1 95 ? 4.026 12.902 -0.556 1.00 94.38 95 GLU A C 1
ATOM 682 O O . GLU A 1 95 ? 2.905 12.701 -0.088 1.00 94.38 95 GLU A O 1
ATOM 687 N N . ASP A 1 96 ? 4.558 14.111 -0.740 1.00 94.50 96 ASP A N 1
ATOM 688 C CA . ASP A 1 96 ? 3.885 15.412 -0.685 1.00 94.50 96 ASP A CA 1
ATOM 689 C C . ASP A 1 96 ? 2.645 15.482 0.214 1.00 94.50 96 ASP A C 1
ATOM 691 O O . ASP A 1 96 ? 1.543 15.080 -0.154 1.00 94.50 96 ASP A O 1
ATOM 695 N N . GLY A 1 97 ? 2.812 16.017 1.424 1.00 95.12 97 GLY A N 1
ATOM 696 C CA . GLY A 1 97 ? 1.695 16.219 2.351 1.00 95.12 97 GLY A CA 1
ATOM 697 C C . GLY A 1 97 ? 1.095 14.931 2.929 1.00 95.12 97 GLY A C 1
ATOM 698 O O . GLY A 1 97 ? 0.137 15.013 3.704 1.00 95.12 97 GLY A O 1
ATOM 699 N N . ALA A 1 98 ? 1.644 13.755 2.597 1.00 97.44 98 ALA A N 1
ATOM 700 C CA . ALA A 1 98 ? 1.331 12.517 3.292 1.00 97.44 98 ALA A CA 1
ATOM 701 C C . ALA A 1 98 ? 1.769 12.610 4.763 1.00 97.44 98 ALA A C 1
ATOM 703 O O . ALA A 1 98 ? 2.952 12.768 5.062 1.00 97.44 98 ALA A O 1
ATOM 704 N N . ALA A 1 99 ? 0.813 12.519 5.689 1.00 97.06 99 ALA A N 1
ATOM 705 C CA . ALA A 1 99 ? 1.048 12.757 7.113 1.00 97.06 99 ALA A CA 1
ATOM 706 C C . ALA A 1 99 ? 0.210 11.826 7.996 1.00 97.06 99 ALA A C 1
ATOM 708 O O . ALA A 1 99 ? -0.849 11.355 7.587 1.00 97.06 99 ALA A O 1
ATOM 709 N N . TYR A 1 100 ? 0.680 11.577 9.223 1.00 97.50 100 TYR A N 1
ATOM 710 C CA . TYR A 1 100 ? -0.018 10.741 10.215 1.00 97.50 100 TYR A CA 1
ATOM 711 C C . TYR A 1 100 ? -0.327 9.317 9.715 1.00 97.50 100 TYR A C 1
ATOM 713 O O . TYR A 1 100 ? -1.311 8.693 10.101 1.00 97.50 100 TYR A O 1
ATOM 721 N N . ASN A 1 101 ? 0.512 8.806 8.813 1.00 97.81 101 ASN A N 1
ATOM 722 C CA . ASN A 1 101 ? 0.373 7.467 8.261 1.00 97.81 101 ASN A CA 1
ATOM 723 C C . ASN A 1 101 ? 1.163 6.472 9.106 1.00 97.81 101 ASN A C 1
ATOM 725 O O . ASN A 1 101 ? 2.276 6.752 9.555 1.00 97.81 101 ASN A O 1
ATOM 729 N N . HIS A 1 102 ? 0.603 5.283 9.281 1.00 97.75 102 HIS A N 1
ATOM 730 C CA . HIS A 1 102 ? 1.175 4.245 10.122 1.00 97.75 102 HIS A CA 1
ATOM 731 C C . HIS A 1 102 ? 1.499 3.018 9.280 1.00 97.75 102 HIS A C 1
ATOM 733 O O . HIS A 1 102 ? 0.609 2.418 8.690 1.00 97.75 102 HIS A O 1
ATOM 739 N N . VAL A 1 103 ? 2.769 2.615 9.250 1.00 97.31 103 VAL A N 1
ATOM 740 C CA . VAL A 1 103 ? 3.214 1.370 8.607 1.00 97.31 103 VAL A CA 1
ATOM 741 C C . VAL A 1 103 ? 3.622 0.407 9.711 1.00 97.31 103 VAL A C 1
ATOM 743 O O . VAL A 1 103 ? 4.712 0.519 10.264 1.00 97.31 103 VAL A O 1
ATOM 746 N N . ILE A 1 104 ? 2.731 -0.515 10.072 1.00 97.06 104 ILE A N 1
ATOM 747 C CA . ILE A 1 104 ? 2.881 -1.344 11.274 1.00 97.06 104 ILE A CA 1
ATOM 748 C C . ILE A 1 104 ? 2.809 -2.820 10.908 1.00 97.06 104 ILE A C 1
ATOM 750 O O . ILE A 1 104 ? 1.900 -3.264 10.214 1.00 97.06 104 ILE A O 1
ATOM 754 N N . GLY A 1 105 ? 3.777 -3.590 11.402 1.00 94.50 105 GLY A N 1
ATOM 755 C CA .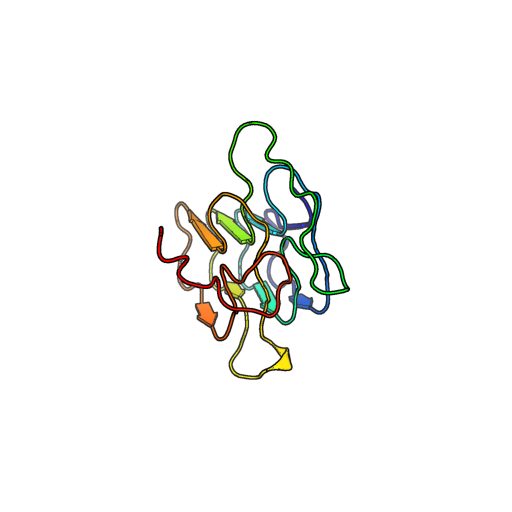 GLY A 1 105 ? 3.719 -5.048 11.367 1.00 94.50 105 GLY A CA 1
ATOM 756 C C . GLY A 1 105 ? 3.776 -5.671 9.973 1.00 94.50 105 GLY A C 1
ATOM 757 O O . GLY A 1 105 ? 3.472 -6.850 9.865 1.00 94.50 105 GLY A O 1
ATOM 758 N N . ASN A 1 106 ? 4.172 -4.933 8.931 1.00 93.88 106 ASN A N 1
ATOM 759 C CA . ASN A 1 106 ? 4.281 -5.433 7.553 1.00 93.88 106 ASN A CA 1
ATOM 760 C C . ASN A 1 106 ? 5.582 -6.206 7.307 1.00 93.88 106 ASN A C 1
ATOM 762 O O . ASN A 1 106 ? 6.598 -5.957 7.957 1.00 93.88 106 ASN A O 1
ATOM 766 N N . TYR A 1 107 ? 5.578 -7.082 6.303 1.00 90.94 107 TYR A N 1
ATOM 767 C CA . TYR A 1 107 ? 6.805 -7.594 5.697 1.00 90.94 107 TYR A CA 1
ATOM 768 C C . TYR A 1 107 ? 7.084 -6.854 4.395 1.00 90.94 107 TYR A C 1
ATOM 770 O O . TYR A 1 107 ? 6.262 -6.878 3.485 1.00 90.94 107 TYR A O 1
ATOM 778 N N . ILE A 1 108 ? 8.238 -6.191 4.309 1.00 89.38 108 ILE A N 1
ATOM 779 C CA . ILE A 1 108 ? 8.623 -5.381 3.151 1.00 89.38 108 ILE A CA 1
ATOM 780 C C . ILE A 1 108 ? 9.993 -5.835 2.661 1.00 89.38 108 ILE A C 1
ATOM 782 O O . ILE A 1 108 ? 10.930 -5.963 3.447 1.00 89.38 108 ILE A O 1
ATOM 786 N N . GLY A 1 109 ? 10.111 -6.068 1.356 1.00 78.19 109 GLY A N 1
ATOM 787 C CA . GLY A 1 109 ? 11.385 -6.408 0.728 1.00 78.19 109 GLY A CA 1
ATOM 788 C C . GLY A 1 109 ? 11.838 -7.846 0.974 1.00 78.19 109 GLY A C 1
ATOM 789 O O . GLY A 1 109 ? 13.033 -8.119 0.839 1.00 78.19 109 GLY A O 1
ATOM 790 N N . LEU A 1 110 ? 10.905 -8.751 1.295 1.00 66.50 110 LEU A N 1
ATOM 791 C CA . LEU A 1 110 ? 11.149 -10.195 1.288 1.00 66.50 110 LEU A CA 1
ATOM 792 C C . LEU A 1 110 ? 11.669 -10.652 -0.082 1.00 66.50 110 LEU A C 1
ATOM 794 O O . LEU A 1 110 ? 11.586 -9.938 -1.083 1.00 66.50 110 LEU A O 1
ATOM 798 N N . HIS A 1 111 ? 12.229 -11.853 -0.125 1.00 65.00 111 HIS A N 1
ATOM 799 C CA . HIS A 1 111 ? 12.546 -12.532 -1.368 1.00 65.00 111 HIS A CA 1
ATOM 800 C C . HIS A 1 111 ? 11.285 -12.574 -2.264 1.00 65.00 111 HIS A C 1
ATOM 802 O O . HIS A 1 111 ? 10.164 -12.502 -1.744 1.00 65.00 111 HIS A O 1
ATOM 808 N N . PRO A 1 112 ? 11.408 -12.649 -3.602 1.00 56.97 112 PRO A N 1
ATOM 809 C CA . PRO A 1 112 ? 10.241 -12.647 -4.482 1.00 56.97 112 PRO A CA 1
ATOM 810 C C . PRO A 1 112 ? 9.213 -13.744 -4.177 1.00 56.97 112 PRO A C 1
ATOM 812 O O . PRO A 1 112 ? 8.081 -13.610 -4.599 1.00 56.97 112 PRO A O 1
ATOM 815 N N . ASN A 1 113 ? 9.561 -14.797 -3.429 1.00 60.03 113 ASN A N 1
ATOM 816 C CA . ASN A 1 113 ? 8.610 -15.810 -2.952 1.00 60.03 113 ASN A CA 1
ATOM 817 C C . ASN A 1 113 ? 7.735 -15.367 -1.760 1.00 60.03 113 ASN A C 1
ATOM 819 O O . ASN A 1 113 ? 6.966 -16.172 -1.248 1.00 60.03 113 ASN A O 1
ATOM 823 N N . GLY A 1 114 ? 7.887 -14.129 -1.277 1.00 57.38 114 GLY A N 1
ATOM 824 C CA . GLY A 1 114 ? 7.003 -13.519 -0.284 1.00 57.38 114 GLY A CA 1
ATOM 825 C C . GLY A 1 114 ? 7.094 -14.086 1.134 1.00 57.38 114 GLY A C 1
ATOM 826 O O . GLY A 1 114 ? 6.384 -13.595 2.008 1.00 57.38 114 GLY A O 1
ATOM 827 N N . VAL A 1 115 ? 7.954 -15.077 1.387 1.00 62.56 115 VAL A N 1
ATOM 828 C CA . VAL A 1 115 ? 8.038 -15.781 2.681 1.00 62.56 115 VAL A CA 1
ATOM 829 C C . VAL A 1 115 ? 9.446 -15.819 3.273 1.00 62.56 115 VAL A C 1
ATOM 831 O O . VAL A 1 115 ? 9.581 -15.878 4.493 1.00 62.56 115 VAL A O 1
ATOM 834 N N . ASP A 1 116 ? 10.491 -15.678 2.452 1.00 63.94 116 ASP A N 1
ATOM 835 C CA . ASP A 1 116 ? 11.874 -15.664 2.935 1.00 63.94 116 ASP A CA 1
ATOM 836 C C . ASP A 1 116 ? 12.428 -14.242 3.023 1.00 63.94 116 ASP A C 1
ATOM 838 O O . ASP A 1 116 ? 12.161 -13.391 2.172 1.00 63.94 116 ASP A O 1
ATOM 842 N N . ARG A 1 117 ? 13.268 -13.955 4.027 1.00 56.47 117 ARG A N 1
ATOM 843 C CA . ARG A 1 117 ? 14.089 -12.732 3.992 1.00 56.47 117 ARG A CA 1
ATOM 844 C C . ARG A 1 117 ? 15.093 -12.853 2.846 1.00 56.47 117 ARG A C 1
ATOM 846 O O . ARG A 1 117 ? 15.611 -13.942 2.610 1.00 56.47 117 ARG A O 1
ATOM 853 N N . ARG A 1 118 ? 15.424 -11.746 2.166 1.00 57.44 118 ARG A N 1
ATOM 854 C CA . ARG A 1 118 ? 16.542 -11.753 1.205 1.00 57.44 118 ARG A CA 1
ATOM 855 C C . ARG A 1 118 ? 17.788 -12.267 1.920 1.00 57.44 118 ARG A C 1
ATOM 857 O O . ARG A 1 118 ? 18.230 -11.658 2.894 1.00 57.44 118 ARG A O 1
ATOM 864 N N . GLN A 1 119 ? 18.330 -13.390 1.461 1.00 48.09 119 GLN A N 1
ATOM 865 C CA . GLN A 1 119 ? 19.603 -13.860 1.980 1.00 48.09 119 GLN A CA 1
ATOM 866 C C . GLN A 1 119 ? 20.692 -12.876 1.548 1.00 48.09 119 GLN A C 1
ATOM 868 O O . GLN A 1 119 ? 20.714 -12.434 0.398 1.00 48.09 119 GLN A O 1
ATOM 873 N N . CYS A 1 120 ? 21.574 -12.509 2.479 1.00 49.00 120 CYS A N 1
ATOM 874 C CA . CYS A 1 120 ? 22.795 -11.785 2.153 1.00 49.00 120 CYS A CA 1
ATOM 875 C C . CYS A 1 120 ? 23.656 -12.734 1.314 1.00 49.00 120 CYS A C 1
ATOM 877 O O . CYS A 1 120 ? 24.300 -13.631 1.858 1.00 49.00 120 CYS A O 1
ATOM 879 N N . GLN A 1 121 ? 23.592 -12.602 -0.011 1.00 50.62 121 GLN A N 1
ATOM 880 C CA . GLN A 1 121 ? 2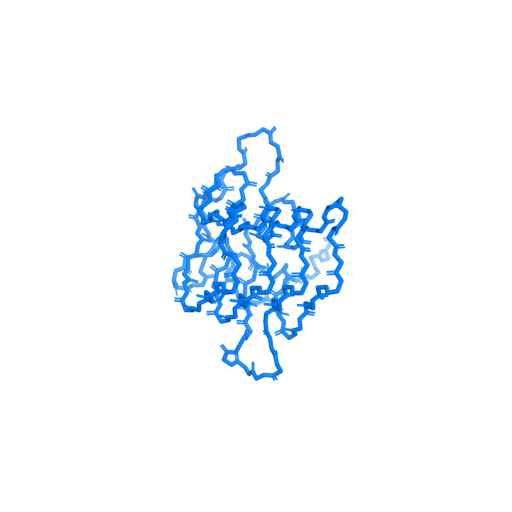4.465 -13.345 -0.906 1.00 50.62 121 GLN A CA 1
ATOM 881 C C . GLN A 1 121 ? 25.883 -12.835 -0.657 1.00 50.62 121 GLN A C 1
ATOM 883 O O . GLN A 1 121 ? 26.233 -11.737 -1.082 1.00 50.62 121 GLN A O 1
ATOM 888 N N . ARG A 1 122 ? 26.681 -13.602 0.096 1.00 35.88 122 ARG A N 1
ATOM 889 C CA . ARG A 1 122 ? 28.125 -13.378 0.150 1.00 35.88 122 ARG A CA 1
ATOM 890 C C . ARG A 1 122 ? 28.645 -13.660 -1.261 1.00 35.88 122 ARG A C 1
ATOM 892 O O . ARG A 1 122 ? 28.435 -14.780 -1.730 1.00 35.88 122 ARG A O 1
ATOM 899 N N . PRO A 1 123 ? 29.238 -12.681 -1.961 1.00 49.34 123 PRO A N 1
ATOM 900 C CA . PRO A 1 123 ? 29.941 -12.993 -3.191 1.00 49.34 123 PRO A CA 1
ATOM 901 C C . PRO A 1 123 ? 31.095 -13.935 -2.831 1.00 49.34 123 PRO A C 1
ATOM 903 O O . PRO A 1 123 ? 31.774 -13.712 -1.825 1.00 49.34 123 PRO A O 1
ATOM 906 N N . ASN A 1 124 ? 31.227 -15.018 -3.601 1.00 54.34 124 ASN A N 1
ATOM 907 C CA . ASN A 1 124 ? 32.386 -15.908 -3.539 1.00 54.34 124 ASN A CA 1
ATOM 908 C C . ASN A 1 124 ? 33.671 -15.140 -3.855 1.00 54.34 124 ASN A C 1
ATOM 910 O O . ASN A 1 124 ? 33.609 -14.255 -4.741 1.00 54.34 124 ASN A O 1
#

pLDDT: mean 85.43, std 15.32, range [35.88, 98.44]

Secondary structure (DSSP, 8-state):
--EEE-TT-TT-EEES-EE-S-SSEEEEEES--S-EEES-EESB-TTSPBP-----SS--EEEEEES-BS-EEE-SSGGG--EE-S-SS-SEEEETT-BS-EEES-EES--TTSSSPPP-----

Foldseek 3Di:
DAAEAEPPNEQEEAADEEFAQEAAEREEYALYENYEAFQYEFCADNQLAGHPHHHPPHWYERYEYHLYEHYEQFDDDPNREYQFENTGDYPYYYYYNYDHYHHPRYHYHADNSSPHRPDPPDDD

Radius of gyration: 13.93 Å; chains: 1; bounding box: 46×34×33 Å

Sequence (124 aa):
MGLHFASGSNGSVVRGLALSNFGRGQLSAVQSSNHIFAGNYIGLRPDGLGGSNFARGGGNVGIRLYYAQNVIIGGTTPTDRNVISGVNNDGVQMEDGAAYNHVIGNYIGLHPNGVDRRQCQRPN